Protein AF-A0A9P1EGE1-F1 (afdb_monomer_lite)

Foldseek 3Di:
DLLVVLLVQLCCLAPLLVCLLVV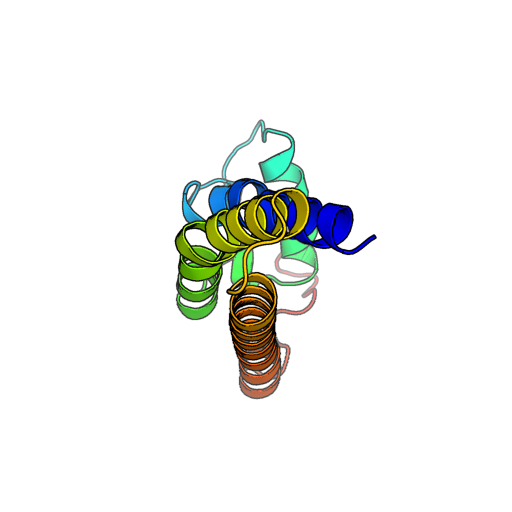LCLQVDPDHDPSSVVQVVVCQQFVCSNVVPVLSSVLSVCCNPPLSVLSNVLSVCVVVVPPCNVVSVVVSVVSVVVSVVSVVVVCVVVPVPRGRDVPPDD

Radius of gyration: 16.13 Å; chains: 1; bounding box: 42×32×37 Å

InterPro domains:
  IPR007905 Emopamil-binding protein [PTHR14207] (2-121)
  IPR033118 EXPERA domain [PF05241] (35-114)
  IPR033118 EXPERA domain [PS51751] (1-122)

Structure (mmCIF, N/CA/C/O backbone):
data_AF-A0A9P1EGE1-F1
#
_entry.id   AF-A0A9P1EGE1-F1
#
loop_
_atom_site.group_PDB
_atom_site.id
_atom_site.type_symbol
_atom_site.label_atom_id
_atom_site.label_alt_id
_atom_site.label_comp_id
_atom_site.label_asym_id
_atom_site.label_entity_id
_atom_site.label_seq_id
_atom_site.pdbx_PDB_ins_code
_atom_site.Cartn_x
_atom_site.Cartn_y
_atom_site.Cartn_z
_atom_site.occupancy
_atom_site.B_iso_or_equiv
_atom_site.auth_seq_id
_atom_site.auth_comp_id
_atom_site.auth_asym_id
_atom_site.auth_atom_id
_atom_site.pdbx_PDB_model_num
ATOM 1 N N . MET A 1 1 ? -1.335 -3.860 20.767 1.00 86.75 1 MET A N 1
ATOM 2 C CA . MET A 1 1 ? -0.684 -4.569 19.645 1.00 86.75 1 MET A CA 1
ATOM 3 C C . MET A 1 1 ? -1.463 -4.402 18.342 1.00 86.75 1 MET A C 1
ATOM 5 O O . MET A 1 1 ? -0.959 -3.695 17.486 1.00 86.75 1 MET A O 1
ATOM 9 N N . LEU A 1 2 ? -2.696 -4.920 18.210 1.00 92.38 2 LEU A N 1
ATOM 10 C CA . LEU A 1 2 ? -3.482 -4.810 16.960 1.00 92.38 2 LEU A CA 1
ATOM 11 C C . LEU A 1 2 ? -3.721 -3.367 16.488 1.00 92.38 2 LEU A C 1
ATOM 13 O O . LEU A 1 2 ? -3.522 -3.072 15.321 1.00 92.38 2 LEU A O 1
ATOM 17 N N . MET A 1 3 ? -4.072 -2.442 17.388 1.00 95.06 3 MET A N 1
ATOM 18 C CA . MET A 1 3 ? -4.227 -1.027 17.010 1.00 95.06 3 MET A CA 1
ATOM 19 C C . MET A 1 3 ? -2.932 -0.426 16.446 1.00 95.06 3 MET A C 1
ATOM 21 O O . MET A 1 3 ? -2.985 0.323 15.485 1.00 95.06 3 MET A O 1
ATOM 25 N N . CYS A 1 4 ? -1.767 -0.772 17.003 1.00 96.62 4 CYS A N 1
ATOM 26 C CA . CYS A 1 4 ? -0.485 -0.278 16.496 1.00 96.62 4 CYS A CA 1
ATOM 27 C C . CYS A 1 4 ? -0.181 -0.842 15.105 1.00 96.62 4 CYS A C 1
ATOM 29 O O . CYS A 1 4 ? 0.284 -0.100 14.247 1.00 96.62 4 CYS A O 1
ATOM 31 N N . LEU A 1 5 ? -0.476 -2.131 14.894 1.00 96.50 5 LEU A N 1
ATOM 32 C CA . LEU A 1 5 ? -0.342 -2.786 13.596 1.00 96.50 5 LEU A CA 1
ATOM 33 C C . LEU A 1 5 ? -1.207 -2.077 12.549 1.00 96.50 5 LEU A C 1
ATOM 35 O O . LEU A 1 5 ? -0.673 -1.577 11.569 1.00 96.50 5 LEU A O 1
ATOM 39 N N . TRP A 1 6 ? -2.511 -1.937 12.800 1.00 97.50 6 TRP A N 1
ATOM 40 C CA . TRP A 1 6 ? -3.429 -1.295 11.856 1.00 97.50 6 TRP A CA 1
ATOM 41 C C . TRP A 1 6 ? -3.113 0.183 11.620 1.00 97.50 6 TRP A C 1
ATOM 43 O O . TRP A 1 6 ? -3.215 0.647 10.489 1.00 97.50 6 TRP A O 1
ATOM 53 N N . SER A 1 7 ? -2.669 0.917 12.645 1.00 97.50 7 SER A N 1
ATOM 54 C CA . SER A 1 7 ? -2.173 2.283 12.461 1.00 97.50 7 SER A CA 1
ATOM 55 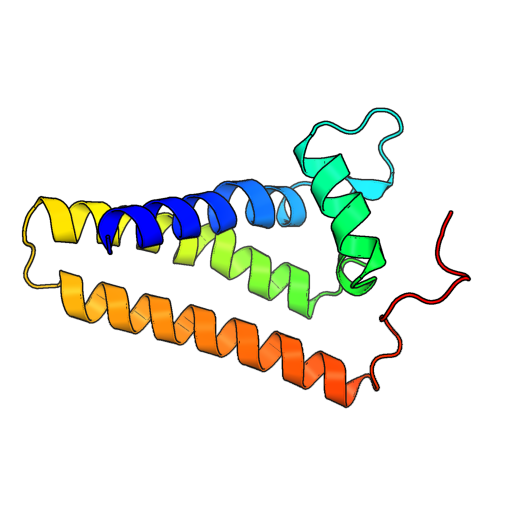C C . SER A 1 7 ? -0.965 2.314 11.529 1.00 97.50 7 SER A C 1
ATOM 57 O O . SER A 1 7 ? -0.950 3.091 10.582 1.00 97.50 7 SER A O 1
ATOM 59 N N . PHE A 1 8 ? 0.044 1.474 11.771 1.00 97.38 8 PHE A N 1
ATOM 60 C CA . PHE A 1 8 ? 1.251 1.440 10.948 1.00 97.38 8 PHE A CA 1
ATOM 61 C C . PHE A 1 8 ? 0.939 1.040 9.502 1.00 97.38 8 PHE A C 1
ATOM 63 O O . PHE A 1 8 ? 1.338 1.737 8.575 1.00 97.38 8 PHE A O 1
ATOM 70 N N . THR A 1 9 ? 0.163 -0.025 9.311 1.00 96.88 9 THR A N 1
ATOM 71 C CA . THR A 1 9 ? -0.268 -0.500 7.993 1.00 96.88 9 THR A CA 1
ATOM 72 C C . THR A 1 9 ? -1.077 0.559 7.245 1.00 96.88 9 THR A C 1
ATOM 74 O O . THR A 1 9 ? -0.769 0.868 6.098 1.00 96.88 9 THR A O 1
ATOM 77 N N . GLY A 1 10 ? -2.044 1.203 7.907 1.00 97.12 10 GLY A N 1
ATOM 78 C CA . GLY A 1 10 ? -2.844 2.263 7.293 1.00 97.12 10 GLY A CA 1
ATOM 79 C C . GLY A 1 10 ? -2.012 3.467 6.850 1.00 97.12 10 GLY A C 1
ATOM 80 O O . GLY A 1 10 ? -2.214 3.994 5.758 1.00 97.12 10 GLY A O 1
ATOM 81 N N . LEU A 1 11 ? -1.037 3.876 7.668 1.00 97.12 11 LEU A N 1
ATOM 82 C CA . LEU A 1 11 ? -0.119 4.961 7.322 1.00 97.12 11 LEU A CA 1
ATOM 83 C C . LEU A 1 11 ? 0.804 4.584 6.156 1.00 97.12 11 LEU A C 1
ATOM 85 O O . LEU A 1 11 ? 1.054 5.428 5.299 1.00 97.12 11 LEU A O 1
ATOM 89 N N . THR A 1 12 ? 1.279 3.340 6.090 1.00 96.69 12 THR A N 1
ATOM 90 C CA . THR A 1 12 ? 2.090 2.850 4.966 1.00 96.69 12 THR A CA 1
ATOM 91 C C . THR A 1 12 ? 1.307 2.910 3.656 1.00 96.69 12 THR A C 1
ATOM 93 O O . THR A 1 12 ? 1.769 3.557 2.717 1.00 96.69 12 THR A O 1
ATOM 96 N N . HIS A 1 13 ? 0.086 2.374 3.623 1.00 97.44 13 HIS A N 1
ATOM 97 C CA . HIS A 1 13 ? -0.767 2.439 2.434 1.00 97.44 13 HIS A CA 1
ATOM 98 C C . HIS A 1 13 ? -1.054 3.889 2.011 1.00 97.44 13 HIS A C 1
ATOM 100 O O . HIS A 1 13 ? -0.878 4.274 0.858 1.00 97.44 13 HIS A O 1
ATOM 106 N N . MET A 1 14 ? -1.442 4.757 2.948 1.00 96.88 14 MET A N 1
ATOM 107 C CA . MET A 1 14 ? -1.833 6.126 2.590 1.00 96.88 14 MET A CA 1
ATOM 108 C C . MET A 1 14 ? -0.651 7.014 2.188 1.00 96.88 14 MET A C 1
ATOM 110 O O . MET A 1 14 ? -0.764 7.802 1.250 1.00 96.88 14 MET A O 1
ATOM 114 N N . PHE A 1 15 ? 0.467 6.938 2.912 1.00 95.81 15 PHE A N 1
ATOM 115 C CA . PHE A 1 15 ? 1.580 7.868 2.722 1.00 95.81 15 PHE A CA 1
ATOM 116 C C . PHE A 1 15 ? 2.688 7.305 1.848 1.00 95.81 15 PHE A C 1
ATOM 118 O O . PHE A 1 15 ? 3.224 8.041 1.025 1.00 95.81 15 PHE A O 1
ATOM 125 N N . LEU A 1 16 ? 3.064 6.040 2.020 1.00 94.75 16 LEU A N 1
ATOM 126 C CA . LEU A 1 16 ? 4.161 5.446 1.265 1.00 94.75 16 LEU A CA 1
ATOM 127 C C . LEU A 1 16 ? 3.653 5.001 -0.110 1.00 94.75 16 LEU A C 1
ATOM 129 O O . LEU A 1 16 ? 4.105 5.540 -1.120 1.00 94.75 16 LEU A O 1
ATOM 133 N N . GLU A 1 17 ? 2.654 4.125 -0.155 1.00 95.12 17 GLU A N 1
ATOM 134 C CA . GLU A 1 17 ? 2.053 3.635 -1.407 1.00 95.12 17 GLU A CA 1
ATOM 135 C C . GLU A 1 17 ? 1.276 4.739 -2.126 1.00 95.12 17 GLU A C 1
ATOM 137 O O . GLU A 1 17 ? 1.491 4.984 -3.314 1.00 95.12 17 GLU A O 1
ATOM 142 N N . GLY A 1 18 ? 0.492 5.532 -1.388 1.00 94.81 18 GLY A N 1
ATOM 143 C CA . GLY A 1 18 ? -0.174 6.708 -1.944 1.00 94.81 18 GLY A CA 1
ATOM 144 C C . GLY A 1 18 ? 0.803 7.696 -2.590 1.00 94.81 18 GLY A C 1
ATOM 145 O O . GLY A 1 18 ? 0.532 8.209 -3.677 1.00 94.81 18 GLY A O 1
ATOM 146 N N . TYR A 1 19 ? 1.985 7.924 -2.002 1.00 94.56 19 TYR A N 1
ATOM 147 C CA . TYR A 1 19 ? 2.998 8.762 -2.649 1.00 94.56 19 TYR A CA 1
ATOM 148 C C . TYR A 1 19 ? 3.457 8.182 -3.986 1.00 94.56 19 TYR A C 1
ATOM 150 O O . TYR A 1 19 ? 3.574 8.932 -4.955 1.00 94.56 19 TYR A O 1
ATOM 158 N N . PHE A 1 20 ? 3.694 6.871 -4.060 1.00 93.75 20 PHE A N 1
ATOM 159 C CA . PHE A 1 20 ? 4.059 6.199 -5.305 1.00 93.75 20 PHE A CA 1
ATOM 160 C C . PHE A 1 20 ? 2.975 6.347 -6.376 1.00 93.75 20 PHE A C 1
ATOM 162 O O . PHE A 1 20 ? 3.278 6.721 -7.514 1.00 93.75 20 PHE A O 1
ATOM 169 N N . VAL A 1 21 ? 1.712 6.128 -6.017 1.00 94.38 21 VAL A N 1
ATOM 170 C CA . VAL A 1 21 ? 0.582 6.207 -6.949 1.00 94.38 21 VAL A CA 1
ATOM 171 C C . VAL A 1 21 ? 0.419 7.629 -7.483 1.00 94.38 21 VAL A C 1
ATOM 173 O O . VAL A 1 21 ? 0.390 7.822 -8.700 1.00 94.38 21 VAL A O 1
ATOM 176 N N . PHE A 1 22 ? 0.390 8.627 -6.594 1.00 93.25 22 PHE A N 1
ATOM 177 C CA . PHE A 1 22 ? 0.083 10.022 -6.933 1.00 93.25 22 PHE A CA 1
ATOM 178 C C . PHE A 1 22 ? 1.297 10.868 -7.349 1.00 93.25 22 PHE A C 1
ATOM 180 O O . PHE A 1 22 ? 1.126 12.008 -7.778 1.00 93.25 22 PHE A O 1
ATOM 187 N N . SER A 1 23 ? 2.522 10.339 -7.269 1.00 92.19 23 SER A N 1
ATOM 188 C CA . SER A 1 23 ? 3.737 11.012 -7.755 1.00 92.19 23 SER A CA 1
ATOM 189 C C . SER A 1 23 ? 4.378 10.248 -8.916 1.00 92.19 23 SER A C 1
ATOM 191 O O . SER A 1 23 ? 5.468 9.705 -8.741 1.00 92.19 23 SER A O 1
ATOM 193 N N . PRO A 1 24 ? 3.779 10.235 -10.122 1.00 86.00 24 PRO A N 1
ATOM 194 C CA . PRO A 1 24 ? 4.266 9.428 -11.241 1.00 86.00 24 PRO A CA 1
ATOM 195 C C . PRO A 1 24 ? 5.725 9.701 -11.607 1.00 86.00 24 PRO A C 1
ATOM 197 O O . PRO A 1 24 ? 6.460 8.769 -11.894 1.00 86.00 24 PRO A O 1
ATOM 200 N N . ASP A 1 25 ? 6.189 10.945 -11.500 1.00 86.12 25 ASP A N 1
ATOM 201 C CA . ASP A 1 25 ? 7.560 11.329 -11.851 1.00 86.12 25 ASP A CA 1
ATOM 202 C C . ASP A 1 25 ? 8.543 11.322 -10.663 1.00 86.12 25 ASP A C 1
ATOM 204 O O . ASP A 1 25 ? 9.563 12.018 -10.697 1.00 86.12 25 ASP A O 1
ATOM 208 N N . PHE A 1 26 ? 8.272 10.582 -9.578 1.00 83.06 26 PHE A N 1
ATOM 209 C CA . PHE A 1 26 ? 9.131 10.590 -8.380 1.00 83.06 26 PHE A CA 1
ATOM 210 C C . PHE A 1 26 ? 10.597 10.221 -8.684 1.00 83.06 26 PHE A C 1
ATOM 212 O O . PHE A 1 26 ? 11.516 10.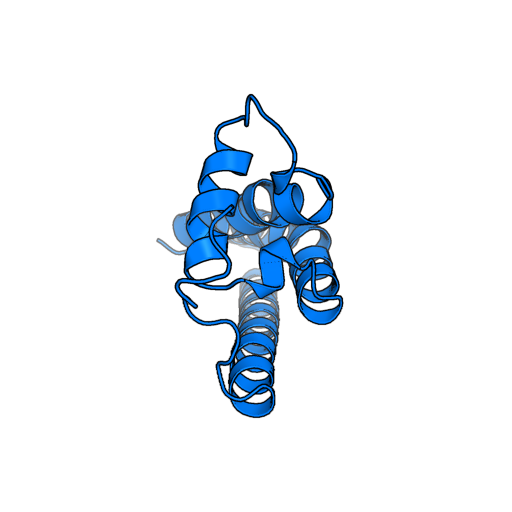791 -8.088 1.00 83.06 26 PHE A O 1
ATOM 219 N N . TYR A 1 27 ? 10.821 9.321 -9.645 1.00 80.00 27 TYR A N 1
ATOM 220 C CA . TYR A 1 27 ? 12.145 8.834 -10.033 1.00 80.00 27 TYR A CA 1
ATOM 221 C C . TYR A 1 27 ? 12.961 9.877 -10.817 1.00 80.00 27 TYR A C 1
ATOM 223 O O . TYR A 1 27 ? 14.179 9.948 -10.654 1.00 80.00 27 TYR A O 1
ATOM 231 N N . LYS A 1 28 ? 12.302 10.772 -11.568 1.00 81.88 28 LYS A N 1
ATOM 232 C CA . LYS A 1 28 ? 12.948 11.828 -12.377 1.00 81.88 28 LYS A CA 1
ATOM 233 C C . LYS A 1 28 ? 13.455 13.013 -11.547 1.00 81.88 28 LYS A C 1
ATOM 235 O O . LYS A 1 28 ? 14.210 13.850 -12.042 1.00 81.88 28 LYS A O 1
ATOM 240 N N . LYS A 1 29 ? 13.046 13.123 -10.279 1.00 78.31 29 LYS A N 1
ATOM 241 C CA . LYS A 1 29 ? 13.397 14.262 -9.415 1.00 78.31 29 LYS A CA 1
ATOM 242 C C . LYS A 1 29 ? 14.881 14.222 -9.034 1.00 78.31 29 LYS A C 1
ATOM 244 O O . LYS A 1 29 ? 15.339 13.255 -8.418 1.00 78.31 29 LYS A O 1
ATOM 249 N N . LYS A 1 30 ? 15.611 15.301 -9.354 1.00 72.94 30 LYS A N 1
ATOM 250 C CA . LYS A 1 30 ? 17.029 15.50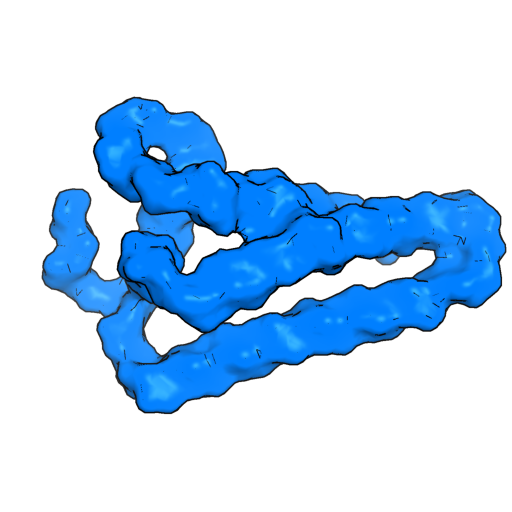3 -8.984 1.00 72.94 30 LYS A CA 1
ATOM 251 C C . LYS A 1 30 ? 17.217 15.764 -7.484 1.00 72.94 30 LYS A C 1
ATOM 253 O O . LYS A 1 30 ? 18.197 15.316 -6.905 1.00 72.94 30 LYS A O 1
ATOM 258 N N . THR A 1 31 ? 16.247 16.417 -6.843 1.00 77.50 31 THR A N 1
ATOM 259 C CA . THR A 1 31 ? 16.191 16.654 -5.390 1.00 77.50 31 THR A CA 1
ATOM 260 C C . THR A 1 31 ? 14.981 15.929 -4.783 1.00 77.50 31 THR A C 1
ATOM 262 O O . THR A 1 31 ? 13.937 16.534 -4.537 1.00 77.50 31 THR A O 1
ATOM 265 N N . PRO A 1 32 ? 15.059 14.598 -4.588 1.00 78.94 32 PRO A N 1
ATOM 266 C CA . PRO A 1 32 ? 13.939 13.828 -4.064 1.00 78.94 32 PRO A CA 1
ATOM 267 C C . PRO A 1 32 ? 13.693 14.140 -2.582 1.00 78.94 32 PRO A C 1
ATOM 269 O O . PRO A 1 32 ? 14.625 14.154 -1.771 1.00 78.94 32 PRO A O 1
ATOM 272 N N . ILE A 1 33 ? 12.420 14.324 -2.222 1.00 87.50 33 ILE A N 1
ATOM 273 C CA . ILE A 1 33 ? 11.980 14.287 -0.821 1.00 87.50 33 ILE A CA 1
ATOM 274 C C . ILE A 1 33 ? 12.205 12.883 -0.237 1.00 87.50 33 ILE A C 1
ATOM 276 O O . ILE A 1 33 ? 12.418 11.929 -0.986 1.00 87.50 33 ILE A O 1
ATOM 280 N N . TYR A 1 34 ? 12.121 12.735 1.087 1.00 89.38 34 TYR A N 1
ATOM 281 C CA . TYR A 1 34 ? 12.408 11.463 1.763 1.00 89.38 34 TYR A CA 1
ATOM 282 C C . TYR A 1 34 ? 11.651 10.262 1.163 1.00 89.38 34 TYR A C 1
ATOM 284 O O . TYR A 1 34 ? 12.282 9.272 0.809 1.00 89.38 34 TYR A O 1
ATOM 292 N N . LEU A 1 35 ? 10.339 10.385 0.925 1.00 90.31 35 LEU A N 1
ATOM 293 C CA . LEU A 1 35 ? 9.527 9.317 0.321 1.00 90.31 35 LEU A CA 1
ATOM 294 C C . LEU A 1 35 ? 9.998 8.919 -1.086 1.00 90.31 35 LEU A C 1
ATOM 296 O O . LEU A 1 35 ? 10.037 7.739 -1.416 1.00 90.31 35 LEU A O 1
ATOM 300 N N . ALA A 1 36 ? 10.432 9.883 -1.902 1.00 88.00 36 ALA A N 1
ATOM 301 C CA . ALA A 1 36 ? 10.999 9.579 -3.213 1.00 88.00 36 ALA A CA 1
ATOM 302 C C . ALA A 1 36 ? 12.347 8.853 -3.108 1.00 88.00 36 ALA A C 1
ATOM 304 O O . ALA A 1 36 ? 12.660 8.054 -3.982 1.00 88.00 36 ALA A O 1
ATOM 305 N N . LYS A 1 37 ? 13.146 9.098 -2.058 1.00 89.69 37 LYS A N 1
ATOM 306 C CA . LYS A 1 37 ? 14.378 8.330 -1.811 1.00 89.69 37 LYS A CA 1
ATOM 307 C C . LYS A 1 37 ? 14.069 6.892 -1.408 1.00 89.69 37 LYS A C 1
ATOM 309 O O . LYS A 1 37 ? 14.707 5.991 -1.934 1.00 89.69 37 LYS A O 1
ATOM 314 N N . VAL A 1 38 ? 13.081 6.692 -0.533 1.00 91.38 38 VAL A N 1
ATOM 315 C CA . VAL A 1 38 ? 12.619 5.353 -0.128 1.00 91.38 38 VAL A CA 1
ATOM 316 C C . VAL A 1 38 ? 12.174 4.558 -1.350 1.00 91.38 38 VAL A C 1
ATOM 318 O O . VAL A 1 38 ? 12.660 3.455 -1.561 1.00 91.38 38 VAL A O 1
ATOM 321 N N . TRP A 1 39 ? 11.343 5.149 -2.211 1.00 90.75 39 TRP A N 1
ATOM 322 C CA . TRP A 1 39 ? 10.907 4.478 -3.432 1.00 90.75 39 TRP A CA 1
ATOM 323 C C . TRP A 1 39 ? 12.031 4.248 -4.436 1.00 90.75 39 TRP A C 1
ATOM 325 O O . TRP A 1 39 ? 12.079 3.182 -5.031 1.00 90.75 39 TRP A O 1
ATOM 335 N N . LYS A 1 40 ? 12.971 5.188 -4.596 1.00 87.50 40 LYS A N 1
ATOM 336 C CA . LYS A 1 40 ? 14.164 4.957 -5.428 1.00 87.50 40 LYS A CA 1
ATOM 337 C C . LYS A 1 40 ? 14.998 3.778 -4.928 1.00 87.50 40 LYS A C 1
ATOM 339 O O . LYS A 1 40 ? 15.531 3.038 -5.745 1.00 87.50 40 LYS A O 1
ATOM 344 N N . GLU A 1 41 ? 15.122 3.607 -3.615 1.00 89.00 41 GLU A N 1
ATOM 345 C CA . GLU A 1 41 ? 15.816 2.451 -3.045 1.00 89.00 41 GLU A CA 1
ATOM 346 C C . GLU A 1 41 ? 15.017 1.165 -3.261 1.00 89.00 41 GLU A C 1
ATOM 348 O O . GLU A 1 41 ? 15.567 0.178 -3.734 1.00 89.00 41 GLU A O 1
ATOM 353 N N . TYR A 1 42 ? 13.709 1.201 -3.008 1.00 88.19 42 TYR A N 1
ATOM 354 C CA . TYR A 1 42 ? 12.818 0.061 -3.210 1.00 88.19 42 TYR A CA 1
ATOM 355 C C . TYR A 1 42 ? 12.834 -0.434 -4.664 1.00 88.19 42 TYR A C 1
ATOM 357 O O . TYR A 1 42 ? 12.944 -1.630 -4.919 1.00 88.19 42 TYR A O 1
ATOM 365 N N . THR A 1 43 ? 12.845 0.488 -5.632 1.00 86.75 43 THR A N 1
ATOM 366 C CA . THR A 1 43 ? 12.894 0.151 -7.064 1.00 86.75 43 THR A CA 1
ATOM 367 C C . THR A 1 43 ? 14.173 -0.558 -7.498 1.00 86.75 43 THR A C 1
ATOM 369 O O . THR A 1 43 ? 14.221 -1.095 -8.599 1.00 86.75 43 THR A O 1
ATOM 372 N N . LYS A 1 44 ? 15.220 -0.560 -6.661 1.00 83.88 44 LYS A N 1
ATOM 373 C CA . LYS A 1 44 ? 16.427 -1.353 -6.920 1.00 83.88 44 LYS A CA 1
ATOM 374 C C . LYS A 1 44 ? 16.204 -2.844 -6.692 1.00 83.88 44 LYS A C 1
ATOM 376 O O . LYS A 1 44 ? 16.920 -3.625 -7.304 1.00 83.88 44 LYS A O 1
ATOM 381 N N . GLY A 1 45 ? 15.283 -3.201 -5.796 1.00 83.31 45 GLY A N 1
ATOM 382 C CA . GLY A 1 45 ? 14.865 -4.583 -5.561 1.00 83.31 45 GLY A CA 1
ATOM 383 C C . GLY A 1 45 ? 13.717 -5.010 -6.473 1.00 83.31 45 GLY A C 1
ATOM 384 O O . GLY A 1 45 ? 13.607 -6.181 -6.802 1.00 83.31 45 GLY A O 1
ATOM 385 N N . ASP A 1 46 ? 12.882 -4.066 -6.915 1.00 87.50 46 ASP A N 1
ATOM 386 C CA . ASP A 1 46 ? 11.798 -4.354 -7.852 1.00 87.50 46 ASP A CA 1
ATOM 387 C C . ASP A 1 46 ? 11.600 -3.212 -8.856 1.00 87.50 46 ASP A C 1
ATOM 389 O O . ASP A 1 46 ? 10.983 -2.174 -8.575 1.00 87.50 46 ASP A O 1
ATOM 393 N N . SER A 1 47 ? 12.127 -3.407 -10.063 1.00 87.81 47 SER A N 1
ATOM 394 C CA . SER A 1 47 ? 12.088 -2.386 -11.113 1.00 87.81 47 SER A CA 1
ATOM 395 C C . SER A 1 47 ? 10.682 -2.111 -11.670 1.00 87.81 47 SER A C 1
ATOM 397 O O . SER A 1 47 ? 10.469 -1.071 -12.304 1.00 87.81 47 SER A O 1
ATOM 399 N N . ARG A 1 48 ? 9.675 -2.945 -11.372 1.00 88.88 48 ARG A N 1
ATOM 400 C CA . ARG A 1 48 ? 8.287 -2.737 -11.832 1.00 88.88 48 ARG A CA 1
ATOM 401 C C . ARG A 1 48 ? 7.676 -1.460 -11.261 1.00 88.88 48 ARG A C 1
ATOM 403 O O . ARG A 1 48 ? 6.874 -0.802 -11.925 1.00 88.88 48 ARG A O 1
ATOM 410 N N . TYR A 1 49 ? 8.134 -1.027 -10.086 1.00 87.50 49 TYR A N 1
ATOM 411 C CA . TYR A 1 49 ? 7.715 0.238 -9.483 1.00 87.50 49 TYR A CA 1
ATOM 412 C C . TYR A 1 49 ? 8.284 1.459 -10.225 1.00 87.50 49 TYR A C 1
ATOM 414 O O . TYR A 1 49 ? 7.578 2.450 -10.402 1.00 87.50 49 TYR A O 1
ATOM 422 N N . VAL A 1 50 ? 9.522 1.417 -10.736 1.00 87.69 50 VAL A N 1
ATOM 423 C CA . VAL A 1 50 ? 10.056 2.539 -11.539 1.00 87.69 50 VAL A CA 1
ATOM 424 C C . VAL A 1 50 ? 9.482 2.525 -12.953 1.00 87.69 50 VAL A C 1
ATOM 426 O O . VAL A 1 50 ? 9.185 3.587 -13.501 1.00 87.69 50 VAL A O 1
ATOM 429 N N . ALA A 1 51 ? 9.241 1.332 -13.506 1.00 87.06 51 ALA A N 1
ATOM 430 C CA . ALA A 1 51 ? 8.532 1.144 -14.768 1.00 87.06 51 ALA A CA 1
ATOM 431 C C . ALA A 1 51 ? 7.051 1.549 -14.684 1.00 87.06 51 ALA A C 1
ATOM 433 O O . ALA A 1 51 ? 6.412 1.734 -15.718 1.00 87.06 51 ALA A O 1
ATOM 434 N N . ARG A 1 52 ? 6.527 1.732 -13.462 1.00 88.69 52 ARG A N 1
ATOM 435 C CA . ARG A 1 52 ? 5.116 2.009 -13.181 1.00 88.69 52 ARG A CA 1
ATOM 436 C C . ARG A 1 52 ? 4.198 0.995 -13.850 1.00 88.69 52 ARG A C 1
ATOM 438 O O . ARG A 1 52 ? 3.243 1.375 -14.529 1.00 88.69 52 ARG A O 1
ATOM 445 N N . ASP A 1 53 ? 4.499 -0.283 -13.649 1.00 90.38 53 ASP A N 1
ATOM 446 C CA . ASP A 1 53 ? 3.659 -1.347 -14.176 1.00 90.38 53 ASP A CA 1
ATOM 447 C C . ASP A 1 53 ? 2.195 -1.149 -13.746 1.00 90.38 53 ASP A C 1
ATOM 449 O O . ASP A 1 53 ? 1.886 -0.814 -12.595 1.00 90.38 53 ASP A O 1
ATOM 453 N N . SER A 1 54 ? 1.292 -1.310 -14.713 1.00 91.56 54 SER A N 1
ATOM 454 C CA . SER A 1 54 ? -0.121 -0.978 -14.544 1.00 91.56 54 SER A CA 1
ATOM 455 C C . SER A 1 54 ? -0.804 -1.817 -13.464 1.00 91.56 54 SER A C 1
ATOM 457 O O . SER A 1 54 ? -1.703 -1.311 -12.789 1.00 91.56 54 SER A O 1
ATOM 459 N N . THR A 1 55 ? -0.349 -3.053 -13.244 1.00 92.00 55 THR A N 1
ATOM 460 C CA . THR A 1 55 ? -0.867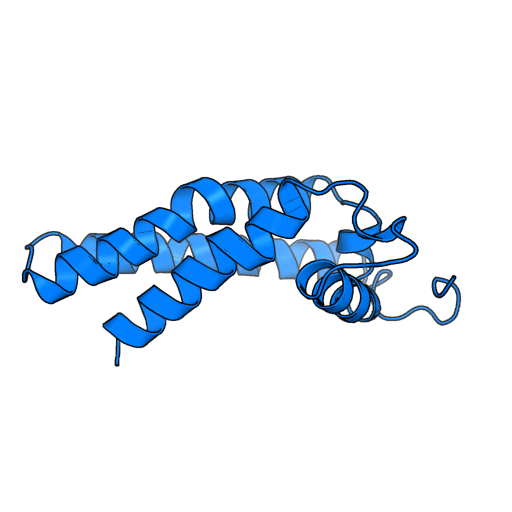 -3.938 -12.200 1.00 92.00 55 THR A CA 1
ATOM 461 C C . THR A 1 55 ? -0.545 -3.363 -10.831 1.00 92.00 55 THR A C 1
ATOM 463 O O . THR A 1 55 ? -1.443 -3.187 -10.012 1.00 92.00 55 THR A O 1
ATOM 466 N N . PHE A 1 56 ? 0.712 -2.979 -10.605 1.00 90.12 56 PHE A N 1
ATOM 467 C CA . PHE A 1 56 ? 1.166 -2.456 -9.317 1.00 90.12 56 PHE A CA 1
ATOM 468 C C . PHE A 1 56 ? 0.595 -1.074 -9.044 1.00 90.12 56 PHE A C 1
ATOM 470 O O . PHE A 1 56 ? 0.045 -0.848 -7.978 1.00 90.12 56 PHE A O 1
ATOM 477 N N . VAL A 1 57 ? 0.603 -0.162 -10.020 1.00 93.75 57 VAL A N 1
ATOM 478 C CA . VAL A 1 57 ? -0.040 1.153 -9.841 1.00 93.75 57 VAL A CA 1
ATOM 479 C C . VAL A 1 57 ? -1.527 1.004 -9.492 1.00 93.75 57 VAL A C 1
ATOM 481 O O . VAL A 1 57 ? -2.037 1.778 -8.683 1.00 93.75 57 VAL A O 1
ATOM 484 N N . SER A 1 58 ? -2.219 0.012 -10.061 1.00 94.69 58 SER A N 1
ATOM 485 C CA . SER A 1 58 ? -3.631 -0.249 -9.757 1.00 94.69 58 SER A CA 1
ATOM 486 C C . SER A 1 58 ? -3.831 -0.849 -8.365 1.00 94.69 58 SER A C 1
ATOM 488 O O . SER A 1 58 ? -4.676 -0.359 -7.616 1.00 94.69 58 SER A O 1
ATOM 490 N N . VAL A 1 59 ? -3.058 -1.878 -8.002 1.00 95.38 59 VAL A N 1
ATOM 491 C CA . VAL A 1 59 ? -3.126 -2.525 -6.680 1.00 95.38 59 VAL A CA 1
ATOM 492 C C . VAL A 1 59 ? -2.782 -1.523 -5.581 1.00 95.38 59 VAL A C 1
ATOM 494 O O . VAL A 1 59 ? -3.591 -1.316 -4.683 1.00 95.38 59 VAL A O 1
ATOM 497 N N . GLU A 1 60 ? -1.655 -0.827 -5.714 1.00 95.25 60 GLU A N 1
ATOM 498 C CA . GLU A 1 60 ? -1.192 0.193 -4.764 1.00 95.25 60 GLU A CA 1
ATOM 499 C C . GLU A 1 60 ? -2.162 1.390 -4.702 1.00 95.25 60 GLU A C 1
ATOM 501 O O . GLU A 1 60 ? -2.326 2.052 -3.679 1.00 95.25 60 GLU A O 1
ATOM 506 N N . GLY A 1 61 ? -2.854 1.686 -5.807 1.00 95.31 61 GLY A N 1
ATOM 507 C CA . GLY A 1 61 ? -3.913 2.693 -5.840 1.00 95.31 61 GLY A CA 1
ATOM 508 C C . GLY A 1 61 ? -5.106 2.299 -4.974 1.00 95.31 61 GLY A C 1
ATOM 509 O O . GLY A 1 61 ? -5.604 3.116 -4.199 1.00 95.31 61 GLY A O 1
ATOM 510 N N . ILE A 1 62 ? -5.545 1.043 -5.079 1.00 95.56 62 ILE A N 1
ATOM 511 C CA . ILE A 1 62 ? -6.634 0.486 -4.270 1.00 95.56 62 ILE A CA 1
ATOM 512 C C . ILE A 1 62 ? -6.239 0.449 -2.792 1.00 95.56 62 ILE A C 1
ATOM 514 O O . ILE A 1 62 ? -7.023 0.891 -1.947 1.00 95.56 62 ILE A O 1
ATOM 518 N N . THR A 1 63 ? -5.034 -0.021 -2.467 1.00 95.56 63 THR A N 1
ATOM 519 C CA . THR A 1 63 ? -4.561 -0.077 -1.078 1.00 95.56 63 THR A CA 1
ATOM 520 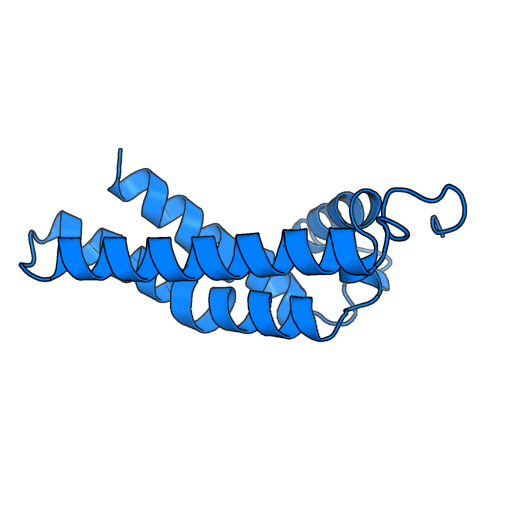C C . THR A 1 63 ? -4.463 1.325 -0.480 1.00 95.56 63 THR A C 1
ATOM 522 O O . THR A 1 63 ? -4.980 1.558 0.614 1.00 95.56 63 THR A O 1
ATOM 525 N N . ALA A 1 64 ? -3.928 2.303 -1.218 1.00 96.50 64 ALA A N 1
ATOM 526 C CA . ALA A 1 64 ? -3.790 3.677 -0.745 1.00 96.50 64 ALA A CA 1
ATOM 527 C C . ALA A 1 64 ? -5.132 4.367 -0.453 1.00 96.50 64 ALA A C 1
ATOM 529 O O . ALA A 1 64 ? -5.249 5.080 0.548 1.00 96.50 64 ALA A O 1
ATOM 530 N N . VAL A 1 65 ? -6.146 4.178 -1.310 1.00 96.44 65 VAL A N 1
ATOM 531 C CA . VAL A 1 65 ? -7.429 4.905 -1.201 1.00 96.44 65 VAL A CA 1
ATOM 532 C C . VAL A 1 65 ? -8.514 4.151 -0.436 1.00 96.44 65 VAL A C 1
ATOM 534 O O . VAL A 1 65 ? -9.399 4.796 0.125 1.00 96.44 65 VAL A O 1
ATOM 537 N N . LEU A 1 66 ? -8.468 2.816 -0.391 1.00 96.06 66 LEU A N 1
ATOM 538 C CA . LEU A 1 66 ? -9.464 1.995 0.303 1.00 96.06 66 LEU A CA 1
ATOM 539 C C . LEU A 1 66 ? -8.876 1.322 1.540 1.00 96.06 66 LEU A C 1
ATOM 541 O O . LEU A 1 66 ? -9.368 1.554 2.646 1.00 96.06 66 LEU A O 1
ATOM 545 N N . GLU A 1 67 ? -7.832 0.506 1.397 1.00 96.19 67 GLU A N 1
ATOM 546 C CA . GLU A 1 67 ? -7.336 -0.300 2.522 1.00 96.19 67 GLU A CA 1
ATOM 547 C C . GLU A 1 67 ? -6.692 0.553 3.616 1.00 96.19 67 GLU A C 1
ATOM 549 O O . GLU A 1 67 ? -6.952 0.326 4.798 1.00 96.19 67 GLU A O 1
ATOM 554 N N . GLY A 1 68 ? -5.935 1.586 3.246 1.00 96.75 68 GLY A N 1
ATOM 555 C CA . GLY A 1 68 ? -5.301 2.522 4.171 1.00 96.75 68 GLY A CA 1
ATOM 556 C C . GLY A 1 68 ? -6.301 3.204 5.113 1.00 96.75 68 GLY A C 1
ATOM 557 O O . GLY A 1 68 ? -6.204 3.034 6.335 1.00 96.75 68 GLY A O 1
ATOM 558 N N . PRO A 1 69 ? -7.322 3.908 4.587 1.00 97.50 69 PRO A N 1
ATOM 559 C CA . PRO A 1 69 ? -8.390 4.477 5.408 1.00 97.50 69 PRO A CA 1
ATOM 560 C C . PRO A 1 69 ? -9.158 3.425 6.216 1.00 97.50 69 PRO A C 1
ATOM 562 O O . PRO A 1 69 ? -9.513 3.666 7.372 1.00 97.50 69 PRO A O 1
ATOM 565 N N . THR A 1 70 ? -9.374 2.237 5.646 1.00 96.69 70 THR A N 1
ATOM 566 C CA . THR A 1 70 ? -10.077 1.139 6.326 1.00 96.69 70 THR A CA 1
ATOM 567 C C . THR A 1 70 ? -9.265 0.592 7.510 1.00 96.69 70 THR A C 1
ATOM 569 O O . THR A 1 70 ? -9.841 0.280 8.552 1.00 96.69 70 THR A O 1
ATOM 572 N N . CYS A 1 71 ? -7.931 0.574 7.431 1.00 97.31 71 CYS A N 1
ATOM 573 C CA . CYS A 1 71 ? -7.052 0.250 8.558 1.00 97.31 71 CYS A CA 1
ATOM 574 C C . CYS A 1 71 ? -7.196 1.261 9.705 1.00 97.31 71 CYS A C 1
ATOM 576 O O . CYS A 1 71 ? -7.328 0.868 10.865 1.00 97.31 71 CYS A O 1
ATOM 578 N N . LEU A 1 72 ? -7.249 2.562 9.404 1.00 97.25 72 LEU A N 1
ATOM 579 C CA . LEU A 1 72 ? -7.490 3.593 10.423 1.00 97.25 72 LEU A CA 1
ATOM 580 C C . LEU A 1 72 ? -8.904 3.488 11.016 1.00 97.25 72 LEU A C 1
ATOM 582 O O . LEU A 1 72 ? -9.092 3.654 12.225 1.00 97.25 72 LEU A O 1
ATOM 586 N N . LEU A 1 73 ? -9.896 3.125 10.197 1.00 97.06 73 LEU A N 1
ATOM 587 C CA . LEU A 1 73 ? -11.237 2.797 10.676 1.00 97.06 73 LEU A CA 1
ATOM 588 C C . LEU A 1 73 ? -11.221 1.570 11.601 1.00 97.06 73 LEU A C 1
ATOM 590 O O . LEU A 1 73 ? -11.955 1.555 12.588 1.00 97.06 73 LEU A O 1
ATOM 594 N N . ALA A 1 74 ? -10.373 0.569 11.345 1.00 97.00 74 ALA A N 1
ATOM 595 C CA . ALA A 1 74 ? -10.199 -0.577 12.236 1.00 97.00 74 ALA A CA 1
ATOM 596 C C . ALA A 1 74 ? -9.602 -0.166 13.584 1.00 97.00 74 ALA A C 1
ATOM 598 O O . ALA A 1 74 ? -10.090 -0.615 14.621 1.00 97.00 74 ALA A O 1
ATOM 599 N N . VAL A 1 75 ? -8.632 0.753 13.604 1.00 97.69 75 VAL A N 1
ATOM 600 C CA . VAL A 1 75 ? -8.109 1.338 14.852 1.00 97.69 75 VAL A CA 1
ATOM 601 C C . VAL A 1 75 ? -9.233 2.002 15.650 1.00 97.69 75 VAL A C 1
ATOM 603 O O . VAL A 1 75 ? -9.379 1.733 16.844 1.00 97.69 75 VAL A O 1
ATOM 606 N N . TYR A 1 76 ? -10.065 2.815 14.991 1.00 97.25 76 TYR A N 1
ATOM 607 C CA . TYR A 1 76 ? -11.231 3.445 15.614 1.00 97.25 76 TYR A CA 1
ATOM 608 C C . TYR A 1 76 ? -12.259 2.419 16.122 1.00 97.25 76 TYR A C 1
ATOM 610 O O . TYR A 1 76 ? -12.775 2.535 17.236 1.00 97.25 76 TYR A O 1
ATOM 618 N N . ALA A 1 77 ? -12.561 1.393 15.327 1.00 96.94 77 ALA A N 1
ATOM 619 C CA . ALA A 1 77 ? -13.522 0.357 15.688 1.00 96.94 77 ALA A CA 1
ATOM 620 C C . ALA A 1 77 ? -13.051 -0.455 16.905 1.00 96.94 77 ALA A C 1
ATOM 622 O O . ALA A 1 77 ? -13.861 -0.765 17.779 1.00 96.94 77 ALA A O 1
ATOM 623 N N . ILE A 1 78 ? -11.748 -0.748 16.997 1.00 96.56 78 ILE A N 1
ATOM 624 C CA . ILE A 1 78 ? -11.143 -1.433 18.145 1.00 96.56 78 ILE A CA 1
ATOM 625 C C . ILE A 1 78 ? -11.171 -0.531 19.384 1.00 96.56 78 ILE A C 1
ATOM 627 O O . ILE A 1 78 ? -11.581 -0.981 20.455 1.00 96.56 78 ILE A O 1
ATOM 631 N N . SER A 1 79 ? -10.780 0.742 19.257 1.00 96.88 79 SER A N 1
ATOM 632 C CA . SER A 1 79 ? -10.729 1.669 20.397 1.00 96.88 79 SER A CA 1
ATOM 633 C C . SER A 1 79 ? -12.113 1.956 20.984 1.00 96.88 79 SER A C 1
ATOM 635 O O . SER A 1 79 ? -12.252 2.095 22.198 1.00 96.88 79 SER A O 1
ATOM 637 N N . THR A 1 80 ? -13.151 1.961 20.143 1.00 96.94 80 THR A N 1
ATOM 638 C CA . THR A 1 80 ? -14.550 2.179 20.547 1.00 96.94 80 THR A CA 1
ATOM 639 C C . THR A 1 80 ? -15.363 0.889 20.718 1.00 96.94 80 THR A C 1
ATOM 641 O O . THR A 1 80 ? -16.574 0.959 20.930 1.00 96.94 80 THR A O 1
ATOM 644 N N . ARG A 1 81 ? -14.713 -0.285 20.659 1.00 94.94 81 ARG A N 1
ATOM 645 C CA . ARG A 1 81 ? -15.315 -1.624 20.828 1.00 94.94 81 ARG A CA 1
ATOM 646 C C . ARG A 1 81 ? -16.567 -1.855 19.969 1.00 94.94 81 ARG A C 1
ATOM 648 O O . ARG A 1 81 ? -17.586 -2.353 20.448 1.00 94.94 81 ARG A O 1
ATOM 655 N N . LYS A 1 82 ? -16.510 -1.481 18.690 1.00 96.44 82 LYS A N 1
ATOM 656 C CA . LYS A 1 82 ? -17.619 -1.689 17.746 1.00 96.44 82 LYS A CA 1
ATOM 657 C C . LYS A 1 82 ? -17.759 -3.165 17.381 1.00 96.44 82 LYS A C 1
ATOM 659 O O . LYS A 1 82 ? -16.771 -3.862 17.175 1.00 96.44 82 LYS A O 1
ATOM 664 N N . THR A 1 83 ? -18.995 -3.621 17.205 1.00 94.12 83 THR A N 1
ATOM 665 C CA . THR A 1 83 ? -19.315 -5.015 16.847 1.00 94.12 83 THR A CA 1
ATOM 666 C C . THR A 1 83 ? -18.717 -5.446 15.505 1.00 94.12 83 THR A C 1
ATOM 668 O O . THR A 1 83 ? -18.319 -6.597 15.351 1.00 94.12 83 THR A O 1
ATOM 671 N N . TYR A 1 84 ? -18.578 -4.520 14.552 1.00 93.81 84 TYR A N 1
ATOM 672 C CA . TYR A 1 84 ? -18.018 -4.796 13.226 1.00 93.81 84 TYR A CA 1
ATOM 673 C C . TYR A 1 84 ? -16.480 -4.860 13.187 1.00 93.81 84 TYR A C 1
ATOM 675 O O . TYR A 1 84 ? -15.920 -5.119 12.123 1.00 93.81 84 TYR A O 1
ATOM 683 N N . MET A 1 85 ? -15.773 -4.653 14.308 1.00 95.19 85 MET A N 1
ATOM 684 C CA . MET A 1 85 ? -14.303 -4.583 14.313 1.00 95.19 85 MET A CA 1
ATOM 685 C C . MET A 1 85 ? -13.628 -5.861 13.800 1.00 95.19 85 MET A C 1
ATOM 687 O O . MET A 1 85 ? -12.561 -5.786 13.202 1.00 95.19 85 MET A O 1
ATOM 691 N N . TYR A 1 86 ? -14.230 -7.032 14.022 1.00 94.44 86 TYR A N 1
ATOM 692 C CA . TYR A 1 86 ? -13.670 -8.307 13.566 1.00 94.44 86 TYR A CA 1
ATOM 693 C C . TYR A 1 86 ? -13.841 -8.501 12.062 1.00 94.44 86 TYR A C 1
ATOM 695 O O . TYR A 1 86 ? -12.877 -8.832 11.380 1.00 94.44 86 TYR A O 1
ATOM 703 N N . ILE A 1 87 ? -15.045 -8.237 11.547 1.00 96.50 87 ILE A N 1
ATOM 704 C CA . ILE A 1 87 ? -15.338 -8.321 10.110 1.00 96.50 87 ILE A CA 1
ATOM 705 C C . ILE A 1 87 ? -14.424 -7.364 9.350 1.00 96.50 87 ILE A C 1
ATOM 707 O O . ILE A 1 87 ? -13.820 -7.752 8.360 1.00 96.50 87 ILE A O 1
ATOM 711 N N . LEU A 1 88 ? -14.258 -6.144 9.864 1.00 95.62 88 LEU A N 1
ATOM 712 C CA . LEU A 1 88 ? -13.392 -5.145 9.255 1.00 95.62 88 LEU A CA 1
ATOM 713 C C . LEU A 1 88 ? -11.939 -5.627 9.150 1.00 95.62 88 LEU A C 1
ATOM 715 O O . LEU A 1 88 ? -11.340 -5.524 8.087 1.00 95.62 88 LEU A O 1
ATOM 719 N N . GLN A 1 89 ? -11.395 -6.203 10.225 1.00 96.75 89 GLN A N 1
ATOM 720 C CA . GLN A 1 89 ? -10.034 -6.746 10.232 1.00 96.75 89 GLN A CA 1
ATOM 721 C C . GLN A 1 89 ? -9.867 -7.910 9.252 1.00 96.75 89 GLN A C 1
ATOM 723 O O . GLN A 1 89 ? -8.890 -7.932 8.513 1.00 96.75 89 GLN A O 1
ATOM 728 N N . VAL A 1 90 ? -10.826 -8.840 9.199 1.00 97.19 90 VAL A N 1
ATOM 729 C CA . VAL A 1 90 ? -10.790 -9.963 8.247 1.00 97.19 90 VAL A CA 1
ATOM 730 C C . VAL A 1 90 ? -10.839 -9.458 6.806 1.00 97.19 90 VAL A C 1
ATOM 732 O O . VAL A 1 90 ? -10.040 -9.903 5.988 1.00 97.19 90 VAL A O 1
ATOM 735 N N . SER A 1 91 ? -11.722 -8.506 6.498 1.00 96.44 91 SER A N 1
ATOM 736 C CA . SER A 1 91 ? -11.818 -7.920 5.158 1.00 96.44 91 SER A CA 1
ATOM 737 C C . SER A 1 91 ? -10.515 -7.246 4.728 1.00 96.44 91 SER A C 1
ATOM 739 O O . SER A 1 91 ? -10.063 -7.474 3.611 1.00 96.44 91 SER A O 1
ATOM 741 N N . ILE A 1 92 ? -9.886 -6.468 5.618 1.00 96.56 92 ILE A N 1
ATOM 742 C CA . ILE A 1 92 ? -8.585 -5.839 5.348 1.00 96.56 92 ILE A CA 1
ATOM 743 C C . ILE A 1 92 ? -7.512 -6.910 5.108 1.00 96.56 92 ILE A C 1
ATOM 745 O O . ILE A 1 92 ? -6.789 -6.843 4.121 1.00 96.56 92 ILE A O 1
ATOM 749 N N . SER A 1 93 ? -7.421 -7.925 5.975 1.00 97.31 93 SER A N 1
ATOM 750 C CA . SER A 1 93 ? -6.435 -9.002 5.821 1.00 97.31 93 SER A CA 1
ATOM 751 C C . SER A 1 93 ? -6.595 -9.772 4.511 1.00 97.31 93 SER A C 1
ATOM 753 O O . SER A 1 93 ? -5.595 -10.162 3.915 1.00 97.31 93 SER A O 1
ATOM 755 N N . LEU A 1 94 ? -7.829 -9.994 4.051 1.00 97.50 94 LEU A N 1
ATOM 756 C CA . LEU A 1 94 ? -8.090 -10.646 2.767 1.00 97.50 94 LEU A CA 1
ATOM 757 C C . LEU A 1 94 ? -7.661 -9.778 1.580 1.00 97.50 94 LEU A C 1
ATOM 759 O O . LEU A 1 94 ? -7.089 -10.316 0.636 1.00 97.50 94 LEU A O 1
ATOM 763 N N . GLY A 1 95 ? -7.898 -8.464 1.637 1.00 95.62 95 GLY A N 1
ATOM 764 C CA . GLY A 1 95 ? -7.424 -7.517 0.623 1.00 95.62 95 GLY A CA 1
ATOM 765 C C . GLY A 1 95 ? -5.898 -7.514 0.507 1.00 95.62 95 GLY A C 1
ATOM 766 O O . GLY A 1 95 ? -5.353 -7.769 -0.568 1.00 95.62 95 GLY A O 1
ATOM 767 N N . GLN A 1 96 ? -5.207 -7.410 1.644 1.00 95.62 96 GLN A N 1
ATOM 768 C CA . GLN A 1 96 ? -3.742 -7.459 1.699 1.00 95.62 96 GLN A CA 1
ATOM 769 C C . GLN A 1 96 ? -3.180 -8.793 1.209 1.00 95.62 96 GLN A C 1
ATOM 771 O O . GLN A 1 96 ? -2.199 -8.821 0.463 1.00 95.62 96 GLN A O 1
ATOM 776 N N . LEU A 1 97 ? -3.805 -9.913 1.592 1.00 96.94 97 LEU A N 1
ATOM 777 C CA . LEU A 1 97 ? -3.412 -11.232 1.104 1.00 96.94 97 LEU A CA 1
ATOM 778 C C . LEU A 1 97 ? -3.596 -11.329 -0.412 1.00 96.94 97 LEU A C 1
ATOM 780 O O . LEU A 1 97 ? -2.703 -11.818 -1.096 1.00 96.94 97 LEU A O 1
ATOM 784 N N . TYR A 1 98 ? -4.719 -10.842 -0.943 1.00 96.06 98 TYR A N 1
ATOM 785 C CA . TYR A 1 98 ? -4.972 -10.817 -2.380 1.00 96.06 98 TYR A CA 1
ATOM 786 C C . TYR A 1 98 ? -3.921 -9.984 -3.125 1.00 96.06 98 TYR A C 1
ATOM 788 O O . TYR A 1 98 ? -3.316 -10.490 -4.067 1.00 96.06 98 TYR A O 1
ATOM 796 N N . GLY A 1 99 ? -3.640 -8.757 -2.673 1.00 95.06 99 GLY A N 1
ATOM 797 C CA . GLY A 1 99 ? -2.597 -7.909 -3.260 1.00 95.06 99 GLY A CA 1
ATOM 798 C C . GLY A 1 99 ? -1.220 -8.578 -3.231 1.00 95.06 99 GLY A C 1
ATOM 799 O O . GLY A 1 99 ? -0.519 -8.601 -4.240 1.00 95.06 99 GLY A O 1
ATOM 800 N N . THR A 1 100 ? -0.877 -9.224 -2.113 1.00 95.06 100 THR A N 1
ATOM 801 C CA . THR A 1 100 ? 0.379 -9.978 -1.953 1.00 95.06 100 THR A CA 1
ATOM 802 C C . THR A 1 100 ? 0.458 -11.172 -2.907 1.00 95.06 100 THR A C 1
ATOM 804 O O . THR A 1 100 ? 1.493 -11.429 -3.517 1.00 95.06 100 THR A O 1
ATOM 807 N N . VAL A 1 101 ? -0.637 -11.915 -3.070 1.00 96.31 101 VAL A N 1
ATOM 808 C CA . VAL A 1 101 ? -0.704 -13.037 -4.013 1.00 96.31 101 VAL A CA 1
ATOM 809 C C . VAL A 1 101 ? -0.534 -12.541 -5.447 1.00 96.31 101 VAL A C 1
ATOM 811 O O . VAL A 1 101 ? 0.244 -13.129 -6.193 1.00 96.31 101 VAL A O 1
ATOM 814 N N . VAL A 1 102 ? -1.196 -11.444 -5.826 1.00 95.00 102 VAL A N 1
ATOM 815 C CA . VAL A 1 102 ? -1.026 -10.823 -7.148 1.00 95.00 102 VAL A CA 1
ATOM 816 C C . VAL A 1 102 ? 0.433 -10.414 -7.367 1.00 95.00 102 VAL A C 1
ATOM 818 O O . VAL A 1 102 ? 0.986 -10.766 -8.403 1.00 95.00 102 VAL A O 1
ATOM 821 N N . TYR A 1 103 ? 1.071 -9.771 -6.382 1.00 92.44 103 TYR A N 1
ATOM 822 C CA . TYR A 1 103 ? 2.487 -9.380 -6.420 1.00 92.44 103 TYR A CA 1
ATOM 823 C C . TYR A 1 103 ? 3.419 -10.561 -6.751 1.00 92.44 103 TYR A C 1
ATOM 825 O O . TYR A 1 103 ? 4.267 -10.465 -7.641 1.00 92.44 103 TYR A O 1
ATOM 833 N N . PHE A 1 104 ? 3.267 -11.690 -6.048 1.00 91.19 104 PHE A N 1
ATOM 834 C CA . PHE A 1 104 ? 4.141 -12.852 -6.245 1.00 91.19 104 PHE A CA 1
ATOM 835 C C . PHE A 1 104 ? 3.792 -13.659 -7.498 1.00 91.19 104 PHE A C 1
ATOM 837 O O . PHE A 1 104 ? 4.683 -14.205 -8.143 1.00 91.19 104 PHE A O 1
ATOM 844 N N . ILE A 1 105 ? 2.516 -13.744 -7.875 1.00 93.38 105 ILE A N 1
ATOM 845 C CA . ILE A 1 105 ? 2.123 -14.449 -9.099 1.00 93.38 105 ILE A CA 1
ATOM 846 C C . ILE A 1 105 ? 2.675 -13.724 -10.324 1.00 93.38 105 ILE A C 1
ATOM 848 O O . ILE A 1 105 ? 3.240 -14.379 -11.196 1.00 93.38 105 ILE A O 1
ATOM 852 N N . THR A 1 106 ? 2.555 -12.396 -10.400 1.00 90.25 106 THR A N 1
ATOM 853 C CA . THR A 1 106 ? 3.110 -11.640 -11.533 1.00 90.25 106 THR A CA 1
ATOM 854 C C . THR A 1 106 ? 4.627 -11.755 -11.583 1.00 90.25 106 THR A C 1
ATOM 856 O O . THR A 1 106 ? 5.171 -11.926 -12.666 1.00 90.25 106 THR A O 1
ATOM 859 N N . ALA A 1 107 ? 5.295 -11.777 -10.425 1.00 87.69 107 ALA A N 1
ATOM 860 C CA . ALA A 1 107 ? 6.729 -12.044 -10.332 1.00 87.69 107 ALA A CA 1
ATOM 861 C C . ALA A 1 107 ? 7.130 -13.369 -11.006 1.00 87.69 107 ALA A C 1
ATOM 863 O O . ALA A 1 107 ? 7.939 -13.390 -11.936 1.00 87.69 107 ALA A O 1
ATOM 864 N N . ILE A 1 108 ? 6.469 -14.457 -10.605 1.00 88.25 108 ILE A N 1
ATOM 865 C CA . ILE A 1 108 ? 6.716 -15.802 -11.135 1.00 88.25 108 ILE A CA 1
ATOM 866 C C . ILE A 1 108 ? 6.393 -15.882 -12.634 1.00 88.25 108 ILE A C 1
ATOM 868 O O . ILE A 1 108 ? 7.144 -16.489 -13.395 1.00 88.25 108 ILE A O 1
ATOM 872 N N . LEU A 1 109 ? 5.283 -15.281 -13.072 1.00 89.12 109 LEU A N 1
ATOM 873 C CA . LEU A 1 109 ? 4.862 -15.301 -14.478 1.00 89.12 109 LEU A CA 1
ATOM 874 C C . LEU A 1 109 ? 5.809 -14.511 -15.387 1.00 89.12 109 LEU A C 1
ATOM 876 O O . LEU A 1 109 ? 6.033 -14.909 -16.528 1.00 89.12 109 LEU A O 1
ATOM 880 N N . GLU A 1 110 ? 6.371 -13.414 -14.885 1.00 84.44 110 GLU A N 1
ATOM 881 C CA . GLU A 1 110 ? 7.356 -12.590 -15.591 1.00 84.44 110 GLU A CA 1
ATOM 882 C C . GLU A 1 110 ? 8.782 -13.148 -15.479 1.00 84.44 110 GLU A C 1
ATOM 884 O O . GLU A 1 110 ? 9.697 -12.599 -16.091 1.00 84.44 110 GLU A O 1
ATOM 889 N N . GLY A 1 111 ? 8.975 -14.249 -14.744 1.00 81.81 111 GLY A N 1
ATOM 890 C CA . GLY A 1 111 ? 10.247 -14.957 -14.617 1.00 81.81 111 GLY A CA 1
ATOM 891 C C . GLY A 1 111 ? 11.309 -14.193 -13.829 1.00 81.81 111 GLY A C 1
ATOM 892 O O . GLY A 1 111 ? 12.483 -14.302 -14.168 1.00 81.81 111 GLY A O 1
ATOM 893 N N . ASP A 1 112 ? 10.904 -13.390 -12.840 1.00 75.38 112 ASP A N 1
ATOM 894 C CA . ASP A 1 112 ? 11.791 -12.599 -11.968 1.00 75.38 112 ASP A CA 1
ATOM 895 C C . ASP A 1 112 ? 12.762 -11.651 -12.709 1.00 75.38 112 ASP A C 1
ATOM 897 O O . ASP A 1 112 ? 13.745 -11.171 -12.150 1.00 75.38 112 ASP A O 1
ATOM 901 N N . ASN A 1 113 ? 12.460 -11.298 -13.965 1.00 70.31 113 ASN A N 1
ATOM 902 C CA . ASN A 1 113 ? 13.298 -10.434 -14.814 1.00 70.31 113 ASN A CA 1
ATOM 903 C C . ASN A 1 113 ? 13.432 -8.976 -14.316 1.00 70.31 113 ASN A C 1
ATOM 905 O O . ASN A 1 113 ? 14.133 -8.171 -14.931 1.00 70.31 113 ASN A O 1
ATOM 909 N N . PHE A 1 114 ? 12.733 -8.618 -13.240 1.00 69.50 114 PHE A N 1
ATOM 910 C CA . PHE A 1 114 ? 12.724 -7.292 -12.622 1.00 69.50 114 PHE A CA 1
ATOM 911 C C . PHE A 1 114 ? 13.592 -7.204 -11.358 1.00 69.50 114 PHE A C 1
ATOM 913 O O . PHE A 1 114 ? 13.783 -6.079 -10.876 1.00 69.50 114 PHE A O 1
ATOM 920 N N . ASP A 1 115 ? 14.095 -8.339 -10.845 1.00 62.09 115 ASP A N 1
ATOM 921 C CA . ASP A 1 115 ? 15.074 -8.388 -9.756 1.00 62.09 115 ASP A CA 1
ATOM 922 C C . ASP A 1 115 ? 16.416 -7.835 -10.254 1.00 62.09 115 ASP A C 1
ATOM 924 O O . ASP A 1 115 ? 16.790 -8.026 -11.412 1.00 62.09 115 ASP A O 1
ATOM 928 N N . ALA A 1 116 ? 17.086 -7.084 -9.384 1.00 56.44 116 ALA A N 1
ATOM 929 C CA . ALA A 1 116 ? 18.271 -6.252 -9.590 1.00 56.44 116 ALA A CA 1
ATOM 930 C C . ALA A 1 116 ? 19.167 -6.624 -10.796 1.00 56.44 116 ALA A C 1
ATOM 932 O O . ALA A 1 116 ? 20.257 -7.183 -10.650 1.00 56.44 116 ALA A O 1
ATOM 933 N N . SER A 1 117 ? 18.763 -6.232 -12.007 1.00 46.56 117 SER A N 1
ATOM 934 C CA . SER A 1 117 ? 19.652 -6.252 -13.165 1.00 46.56 117 SER A CA 1
ATOM 935 C C . SER A 1 117 ? 20.706 -5.154 -12.977 1.00 46.56 117 SER A C 1
ATOM 937 O O . SER A 1 117 ? 20.337 -3.984 -12.816 1.00 46.56 117 SER A O 1
ATOM 939 N N . PRO A 1 118 ? 22.015 -5.468 -13.065 1.00 50.78 118 PRO A N 1
ATOM 940 C CA . PRO A 1 118 ? 23.095 -4.477 -13.010 1.00 50.78 118 PRO A CA 1
ATOM 941 C C . PRO A 1 118 ? 22.961 -3.339 -14.036 1.00 50.78 118 PRO A C 1
ATOM 943 O O . PRO A 1 118 ? 23.646 -2.326 -13.925 1.00 50.78 118 PRO A O 1
ATOM 946 N N . TYR A 1 119 ? 22.099 -3.503 -15.045 1.00 43.25 119 TYR A N 1
ATOM 947 C CA . TYR A 1 119 ? 21.960 -2.621 -16.200 1.00 43.25 119 TYR A CA 1
ATOM 948 C C . TYR A 1 119 ? 20.852 -1.561 -16.076 1.00 43.25 119 TYR A C 1
ATOM 950 O O . TYR A 1 119 ? 20.761 -0.695 -16.945 1.00 43.25 119 TYR A O 1
ATOM 958 N N . HIS A 1 120 ? 20.014 -1.591 -15.030 1.00 46.41 120 HIS A N 1
ATOM 959 C CA . HIS A 1 120 ? 18.912 -0.624 -14.852 1.00 46.41 120 HIS A CA 1
ATOM 960 C C . HIS A 1 120 ? 19.220 0.522 -13.876 1.00 46.41 120 HIS A C 1
ATOM 962 O O . HIS A 1 120 ? 18.359 1.362 -13.605 1.00 46.41 120 HIS A O 1
ATOM 968 N N . TYR A 1 121 ? 20.458 0.604 -13.389 1.00 50.56 121 TYR A N 1
ATOM 969 C CA . TYR A 1 121 ? 20.927 1.714 -12.567 1.00 50.56 121 TYR A CA 1
ATOM 970 C C . TYR A 1 121 ? 21.395 2.871 -13.466 1.00 50.56 121 TYR A C 1
ATOM 972 O O . TYR A 1 121 ? 22.483 2.818 -14.036 1.00 50.56 121 TYR A O 1
ATOM 980 N N . PHE A 1 122 ? 20.548 3.894 -13.614 1.00 46.56 122 PHE A N 1
ATOM 981 C CA . PHE A 1 122 ? 20.921 5.201 -14.174 1.00 46.56 122 PHE A CA 1
ATOM 982 C C . PHE A 1 122 ? 21.590 6.091 -13.122 1.00 46.56 122 PHE A C 1
ATOM 984 O O . PHE A 1 122 ? 21.076 6.135 -11.977 1.00 46.56 122 PHE A O 1
#

Secondary structure (DSSP, 8-state):
-HHHHHHHHHHIIIIIIHHHHH-TTGGG-SS--HHHHHHHHHTTT-THHHHT-HHHHHHHHHIIIIIHHHHHHHHHHHHTT-TTHHHHHHHHHHHHHHHHHHHHHHHHHTTTTTS--TT---

Sequence (122 aa):
MLMCLWSFTGLTHMFLEGYFVFSPDFYKKKTPIYLAKVWKEYTKGDSRYVARDSTFVSVEGITAVLEGPTCLLAVYAISTRKTYMYILQVSISLGQLYGTVVYFITAILEGDNFDASPYHYF

pLDDT: mean 89.16, std 12.0, range [43.25, 97.69]

Organism: Cuscuta europaea (NCBI:txid41803)